Protein AF-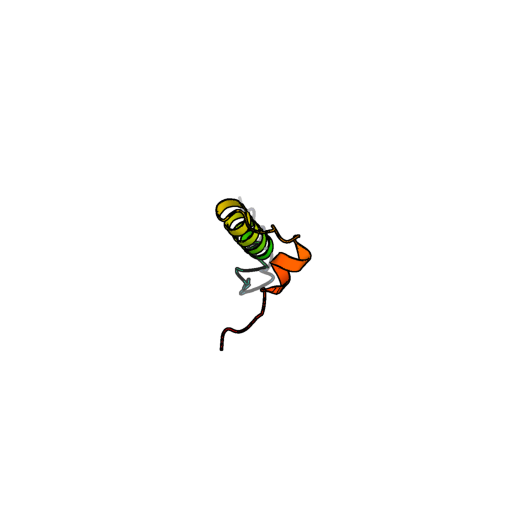A0A9E3INP7-F1 (afdb_monomer_lite)

Secondary structure (DSSP, 8-state):
------PPPS-S-----TBTTTB-HHHHHHHHHHHHHHHTTPPPPPHHHHHTTTT----

pLDDT: mean 87.4, std 13.23, range [50.16, 98.56]

Radius of gyration: 21.15 Å; chains: 1; bounding box: 33×25×68 Å

Sequence (59 aa):
MTDSTDRPRRFDLVVFDWDGTLFDSTALIVHSIQAACRDLGLPVPDDERASWVIGLSLR

Structure (mmCIF, N/CA/C/O backbone):
data_AF-A0A9E3INP7-F1
#
_entry.id   AF-A0A9E3INP7-F1
#
loop_
_atom_site.group_PDB
_atom_site.id
_atom_site.type_symbol
_atom_site.label_atom_id
_atom_site.label_alt_id
_atom_site.label_comp_id
_atom_site.label_asym_id
_atom_site.label_entity_id
_atom_site.label_seq_id
_atom_site.pdbx_PDB_ins_code
_atom_site.Cartn_x
_atom_site.Cartn_y
_atom_site.Cartn_z
_atom_site.occupancy
_atom_site.B_iso_or_equiv
_atom_site.auth_seq_id
_atom_site.auth_comp_id
_atom_site.auth_asym_id
_atom_site.auth_atom_id
_atom_site.pdbx_PDB_model_num
ATOM 1 N N . MET A 1 1 ? 6.387 9.770 -52.063 1.00 52.84 1 MET A N 1
ATOM 2 C CA . MET A 1 1 ? 6.215 8.546 -51.259 1.00 52.84 1 MET A CA 1
ATOM 3 C C . MET A 1 1 ? 7.570 8.187 -50.689 1.00 52.84 1 MET A C 1
ATOM 5 O O . MET A 1 1 ? 8.420 7.849 -51.495 1.00 52.84 1 MET A O 1
ATOM 9 N N . THR A 1 2 ? 7.742 8.385 -49.377 1.00 50.94 2 THR A N 1
ATOM 10 C CA . THR A 1 2 ? 8.599 7.669 -48.402 1.00 50.94 2 THR A CA 1
ATOM 11 C C . THR A 1 2 ? 8.822 8.624 -47.230 1.00 50.94 2 THR A C 1
ATOM 13 O O . THR A 1 2 ? 9.727 9.454 -47.261 1.00 50.94 2 THR A O 1
ATOM 16 N N . ASP A 1 3 ? 7.931 8.552 -46.244 1.00 54.34 3 ASP A N 1
ATOM 17 C CA . ASP A 1 3 ? 8.186 9.079 -44.907 1.00 54.34 3 ASP A CA 1
ATOM 18 C C . ASP A 1 3 ? 8.849 7.947 -44.119 1.00 54.34 3 ASP A C 1
ATOM 20 O O . ASP A 1 3 ? 8.289 6.856 -44.005 1.00 54.34 3 ASP A O 1
ATOM 24 N N . SER A 1 4 ? 10.082 8.158 -43.676 1.00 64.75 4 SER A N 1
ATOM 25 C CA . SER A 1 4 ? 10.846 7.171 -42.915 1.00 64.75 4 SER A CA 1
ATOM 26 C C . SER A 1 4 ? 11.489 7.866 -41.728 1.00 64.75 4 SER A C 1
ATOM 28 O O . SER A 1 4 ? 12.669 8.213 -41.738 1.00 64.75 4 SER A O 1
ATOM 30 N N . THR A 1 5 ? 10.683 8.086 -40.694 1.00 63.41 5 THR A N 1
ATOM 31 C CA . THR A 1 5 ? 11.146 8.433 -39.352 1.00 63.41 5 THR A CA 1
ATOM 32 C C . THR A 1 5 ? 11.616 7.166 -38.633 1.00 63.41 5 THR A C 1
ATOM 34 O O . THR A 1 5 ? 10.931 6.663 -37.744 1.00 63.41 5 THR A O 1
ATOM 37 N N . ASP A 1 6 ? 12.769 6.621 -39.022 1.00 68.50 6 ASP A N 1
ATOM 38 C CA . ASP A 1 6 ? 13.410 5.543 -38.263 1.00 68.50 6 ASP A CA 1
ATOM 39 C C . ASP A 1 6 ? 14.296 6.163 -37.176 1.00 68.50 6 ASP A C 1
ATOM 41 O O . ASP A 1 6 ? 15.427 6.590 -37.415 1.00 68.50 6 ASP A O 1
ATOM 45 N N . ARG A 1 7 ? 13.736 6.321 -35.972 1.00 77.31 7 ARG A N 1
ATOM 46 C CA . ARG A 1 7 ? 14.519 6.703 -34.793 1.00 77.31 7 ARG A CA 1
ATOM 47 C C . ARG A 1 7 ? 15.090 5.424 -34.179 1.00 77.31 7 ARG A C 1
ATOM 49 O O . ARG A 1 7 ? 14.301 4.534 -33.860 1.00 77.31 7 ARG A O 1
ATOM 56 N N . PRO A 1 8 ? 16.408 5.341 -33.924 1.00 79.31 8 PRO A N 1
ATOM 57 C CA . PRO A 1 8 ? 16.988 4.153 -33.311 1.00 79.31 8 PRO A CA 1
ATOM 58 C C . PRO A 1 8 ? 16.328 3.886 -31.953 1.00 79.31 8 PRO A C 1
ATOM 60 O O . PRO A 1 8 ? 16.194 4.793 -31.122 1.00 79.31 8 PRO A O 1
ATOM 63 N N . ARG A 1 9 ? 15.887 2.639 -31.734 1.00 81.56 9 ARG A N 1
ATOM 64 C CA . ARG A 1 9 ? 15.297 2.215 -30.457 1.00 81.56 9 ARG A CA 1
ATOM 65 C C . ARG A 1 9 ? 16.345 2.367 -29.356 1.00 81.56 9 ARG A C 1
ATOM 67 O O . ARG A 1 9 ? 17.421 1.788 -29.438 1.00 81.56 9 ARG A O 1
ATOM 74 N N . ARG A 1 10 ? 16.030 3.167 -28.332 1.00 88.81 10 ARG A N 1
ATOM 75 C CA . ARG A 1 10 ? 16.961 3.494 -27.237 1.00 88.81 10 ARG A CA 1
ATOM 76 C C . ARG A 1 10 ? 17.240 2.306 -26.307 1.00 88.81 10 ARG A C 1
ATOM 78 O O . ARG A 1 10 ? 18.295 2.279 -25.685 1.00 88.81 10 ARG A O 1
ATOM 85 N N . PHE A 1 11 ? 16.305 1.362 -26.205 1.00 92.38 11 PHE A N 1
ATOM 86 C CA . PHE A 1 11 ? 16.401 0.185 -25.341 1.00 92.38 11 PHE A CA 1
ATOM 87 C C . PHE A 1 11 ? 15.776 -1.034 -26.025 1.00 92.38 11 PHE A C 1
ATOM 89 O O . PHE A 1 11 ? 14.745 -0.900 -26.688 1.00 92.38 11 PHE A O 1
ATOM 96 N N . ASP A 1 12 ? 16.372 -2.209 -25.814 1.00 93.31 12 ASP A N 1
ATOM 97 C CA . ASP A 1 12 ? 15.870 -3.489 -26.333 1.00 93.31 12 ASP A CA 1
ATOM 98 C C . ASP A 1 12 ? 14.853 -4.161 -25.391 1.00 93.31 12 ASP A C 1
ATOM 100 O O . ASP A 1 12 ? 13.998 -4.919 -25.848 1.00 93.31 12 ASP A O 1
ATOM 104 N N . LEU A 1 13 ? 14.908 -3.859 -24.086 1.00 92.81 13 LEU A N 1
ATOM 105 C CA . LEU A 1 13 ? 13.970 -4.333 -23.065 1.00 92.81 13 LEU A CA 1
ATOM 106 C C . LEU A 1 13 ? 13.873 -3.320 -21.920 1.00 92.81 13 LEU A C 1
ATOM 108 O O . LEU A 1 13 ? 14.882 -2.777 -21.471 1.00 92.81 13 LEU A O 1
ATOM 112 N N . VAL A 1 14 ? 12.656 -3.112 -21.422 1.00 93.56 14 VAL A N 1
ATOM 113 C CA . VAL A 1 14 ? 12.390 -2.378 -20.183 1.00 93.56 14 VAL A CA 1
ATOM 114 C C . VAL A 1 14 ? 11.529 -3.265 -19.296 1.00 93.56 14 VAL A C 1
ATOM 116 O O . VAL A 1 14 ? 10.531 -3.816 -19.758 1.00 93.56 14 VAL A O 1
ATOM 119 N N . VAL A 1 15 ? 11.929 -3.410 -18.036 1.00 94.19 15 VAL A N 1
ATOM 120 C CA . VAL A 1 15 ? 11.179 -4.151 -17.022 1.00 94.19 15 VAL A CA 1
ATOM 121 C C . VAL A 1 15 ? 10.726 -3.160 -15.967 1.00 94.19 15 VAL A C 1
ATOM 123 O O . VAL A 1 15 ? 11.521 -2.345 -15.499 1.00 94.19 15 VAL A O 1
ATOM 126 N N . PHE A 1 16 ? 9.455 -3.249 -15.607 1.00 95.31 16 PHE A N 1
ATOM 127 C CA . PHE A 1 16 ? 8.873 -2.486 -14.519 1.00 95.31 16 PHE A CA 1
ATOM 128 C C . PHE A 1 16 ? 8.438 -3.455 -13.437 1.00 95.31 16 PHE A C 1
ATOM 130 O O . PHE A 1 16 ? 7.859 -4.501 -13.742 1.00 95.31 16 PHE A O 1
ATOM 137 N N . ASP A 1 17 ? 8.706 -3.088 -12.189 1.00 92.50 17 ASP A N 1
ATOM 138 C CA . ASP A 1 17 ? 7.979 -3.699 -11.090 1.00 92.50 17 ASP A CA 1
ATOM 139 C C . ASP A 1 17 ? 6.495 -3.338 -11.227 1.00 92.50 17 ASP A C 1
ATOM 141 O O . ASP A 1 17 ? 6.129 -2.287 -11.761 1.00 92.50 17 ASP A O 1
ATOM 145 N N . TRP A 1 18 ? 5.622 -4.233 -10.796 1.00 90.12 18 TRP A N 1
ATOM 146 C CA . TRP A 1 18 ? 4.201 -3.938 -10.773 1.00 90.12 18 TRP A CA 1
ATOM 147 C C . TRP A 1 18 ? 3.889 -2.999 -9.610 1.00 90.12 18 TRP A C 1
ATOM 149 O O . TRP A 1 18 ? 3.307 -1.929 -9.799 1.00 90.12 18 TRP A O 1
ATOM 159 N N . ASP A 1 19 ? 4.325 -3.391 -8.418 1.00 86.88 19 ASP A N 1
ATOM 160 C CA . ASP A 1 19 ? 4.039 -2.689 -7.180 1.00 86.88 19 ASP A CA 1
ATOM 161 C C . ASP A 1 19 ? 4.998 -1.508 -6.975 1.00 86.88 19 ASP A C 1
ATOM 163 O O . ASP A 1 19 ? 6.193 -1.596 -7.246 1.00 86.88 19 ASP A O 1
ATOM 167 N N . GLY A 1 20 ? 4.472 -0.355 -6.577 1.00 83.12 20 GLY A N 1
ATOM 168 C CA . GLY A 1 20 ? 5.229 0.872 -6.335 1.00 83.12 20 GLY A CA 1
ATOM 169 C C . GLY A 1 20 ? 5.814 1.536 -7.588 1.00 83.12 20 GLY A C 1
ATOM 170 O O . GLY A 1 20 ? 6.249 2.683 -7.510 1.00 83.12 20 GLY A O 1
ATOM 171 N N . THR A 1 21 ? 5.811 0.859 -8.743 1.00 91.75 21 THR A N 1
ATOM 172 C CA . THR A 1 21 ? 6.285 1.407 -10.026 1.00 91.75 21 THR A CA 1
ATOM 173 C C . THR A 1 21 ? 5.139 1.646 -11.005 1.00 91.75 21 THR A C 1
ATOM 175 O O . THR A 1 21 ? 4.989 2.762 -11.498 1.00 91.75 21 THR A O 1
ATOM 178 N N . LEU A 1 22 ? 4.320 0.630 -11.298 1.00 94.50 22 LEU A N 1
ATOM 179 C CA . LEU A 1 22 ? 3.149 0.791 -12.172 1.00 94.50 22 LEU A CA 1
ATOM 180 C C . LEU A 1 22 ? 1.856 1.024 -11.389 1.00 94.50 22 LEU A C 1
ATOM 182 O O . LEU A 1 22 ? 0.911 1.601 -11.927 1.00 94.50 22 LEU A O 1
ATOM 186 N N . PHE A 1 23 ? 1.812 0.578 -10.136 1.00 92.31 23 PHE A N 1
ATOM 187 C CA . PHE A 1 23 ? 0.632 0.646 -9.294 1.00 92.31 23 PHE A CA 1
ATOM 188 C C . PHE A 1 23 ? 0.975 1.098 -7.876 1.00 92.31 23 PHE A C 1
ATOM 190 O O . PHE A 1 23 ? 1.923 0.605 -7.270 1.00 92.31 23 PHE A O 1
ATOM 197 N N . ASP A 1 24 ? 0.164 1.997 -7.321 1.00 91.38 24 ASP A N 1
ATOM 198 C CA . ASP A 1 24 ? 0.269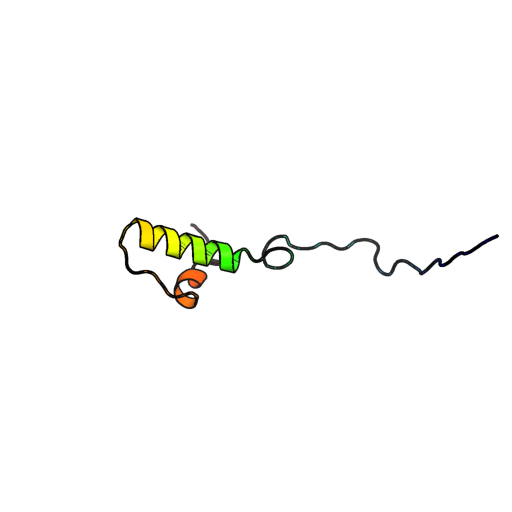 2.397 -5.918 1.00 91.38 24 ASP A CA 1
ATOM 199 C C . ASP A 1 24 ? -0.473 1.394 -5.025 1.00 91.38 24 ASP A C 1
ATOM 201 O O . ASP A 1 24 ? -1.613 1.612 -4.601 1.00 91.38 24 ASP A O 1
ATOM 205 N N . SER A 1 25 ? 0.162 0.251 -4.759 1.00 90.75 25 SER A N 1
ATOM 206 C CA . SER A 1 25 ? -0.410 -0.710 -3.815 1.00 90.75 25 SER A CA 1
ATOM 207 C C . SER A 1 25 ? -0.274 -0.248 -2.364 1.00 90.75 25 SER A C 1
ATOM 209 O O . SER A 1 25 ? -1.063 -0.677 -1.524 1.00 90.75 25 SER A O 1
ATOM 211 N N . THR A 1 26 ? 0.662 0.661 -2.067 1.00 91.50 26 THR A N 1
ATOM 212 C CA . THR A 1 26 ? 0.856 1.211 -0.720 1.00 91.50 26 THR A CA 1
ATOM 213 C C . THR A 1 26 ? -0.425 1.879 -0.238 1.00 91.50 26 THR A C 1
ATOM 215 O O . THR A 1 26 ? -0.949 1.524 0.822 1.00 91.50 26 THR A O 1
ATOM 218 N N . ALA A 1 27 ? -0.984 2.780 -1.048 1.00 92.62 27 ALA A N 1
ATOM 219 C CA . ALA A 1 27 ? -2.252 3.429 -0.738 1.00 92.62 27 ALA A CA 1
ATOM 220 C C . ALA A 1 27 ? -3.402 2.415 -0.634 1.00 92.62 27 ALA A C 1
ATOM 222 O O . ALA A 1 27 ? -4.239 2.507 0.267 1.00 92.62 27 ALA A O 1
ATOM 223 N N . LEU A 1 28 ? -3.429 1.403 -1.511 1.00 94.19 28 LEU A N 1
ATOM 224 C CA . LEU A 1 28 ? -4.457 0.362 -1.472 1.00 94.19 28 LEU A CA 1
ATOM 225 C C . LEU A 1 28 ? -4.412 -0.447 -0.164 1.00 94.19 28 LEU A C 1
ATOM 227 O O . LEU A 1 28 ? -5.460 -0.703 0.436 1.00 94.19 28 LEU A O 1
ATOM 231 N N . ILE A 1 29 ? -3.220 -0.834 0.295 1.00 93.56 29 ILE A N 1
ATOM 232 C CA . ILE A 1 29 ? -3.014 -1.569 1.550 1.00 93.56 29 ILE A CA 1
ATOM 233 C C . ILE A 1 29 ? -3.466 -0.712 2.735 1.00 93.56 29 ILE A C 1
ATOM 235 O O . ILE A 1 29 ? -4.260 -1.180 3.554 1.00 93.56 29 ILE A O 1
ATOM 239 N N . VAL A 1 30 ? -3.034 0.553 2.789 1.00 96.19 30 VAL A N 1
ATOM 240 C CA . VAL A 1 30 ? -3.435 1.512 3.832 1.00 96.19 30 VAL A CA 1
ATOM 241 C C . VAL A 1 30 ? -4.955 1.625 3.911 1.00 96.19 30 VAL A C 1
ATOM 243 O O . VAL A 1 30 ? -5.543 1.425 4.977 1.00 96.19 30 VAL A O 1
ATOM 246 N N . HIS A 1 31 ? -5.615 1.865 2.778 1.00 97.12 31 HIS A N 1
ATOM 247 C CA . HIS A 1 31 ? -7.067 1.997 2.739 1.00 97.12 31 HIS A CA 1
ATOM 248 C C . HIS A 1 31 ? -7.790 0.715 3.141 1.00 97.12 31 HIS A C 1
ATOM 250 O O . HIS A 1 31 ? -8.810 0.789 3.829 1.00 97.12 31 HIS A O 1
ATOM 256 N N . SER A 1 32 ? -7.261 -0.446 2.757 1.00 97.31 32 SER A N 1
ATOM 257 C CA . SER A 1 32 ? -7.832 -1.745 3.117 1.00 97.31 32 SER A CA 1
ATOM 258 C C . SER A 1 32 ? -7.758 -1.992 4.627 1.00 97.31 32 SER A C 1
ATOM 260 O O . SER A 1 32 ? -8.752 -2.395 5.230 1.00 97.31 32 SER A O 1
ATOM 262 N N . ILE A 1 33 ? -6.622 -1.676 5.261 1.00 97.12 33 ILE A N 1
ATOM 263 C CA . ILE A 1 33 ? -6.448 -1.769 6.721 1.00 97.12 33 ILE A CA 1
ATOM 264 C C . ILE A 1 33 ? -7.427 -0.834 7.430 1.00 97.12 33 ILE A C 1
ATOM 266 O O . ILE A 1 33 ? -8.164 -1.251 8.323 1.00 97.12 33 ILE A O 1
ATOM 270 N N . GLN A 1 34 ? -7.480 0.427 7.004 1.00 98.25 34 GLN A N 1
ATOM 271 C CA . GLN A 1 34 ? -8.379 1.412 7.593 1.00 98.25 34 GLN A CA 1
ATOM 272 C C . GLN A 1 34 ? -9.854 1.024 7.424 1.00 98.25 34 GLN A C 1
ATOM 274 O O . GLN A 1 34 ? -10.648 1.239 8.340 1.00 98.25 34 GLN A O 1
ATOM 279 N N . ALA A 1 35 ? -10.233 0.461 6.271 1.00 98.50 35 ALA A N 1
ATOM 280 C CA . ALA A 1 35 ? -11.587 -0.023 6.016 1.00 98.50 35 ALA A CA 1
ATOM 281 C C . ALA A 1 35 ? -11.954 -1.166 6.965 1.00 98.50 35 ALA A C 1
ATOM 283 O O . ALA A 1 35 ? -12.972 -1.075 7.643 1.00 98.50 35 ALA A O 1
ATOM 284 N N . ALA A 1 36 ? -11.078 -2.161 7.116 1.00 98.25 36 ALA A N 1
ATOM 285 C CA . ALA A 1 36 ? -11.295 -3.254 8.057 1.00 98.25 36 ALA A CA 1
ATOM 286 C C . ALA A 1 36 ? -11.430 -2.758 9.510 1.00 98.25 36 ALA A C 1
ATOM 288 O O . ALA A 1 36 ? -12.310 -3.213 10.240 1.00 98.25 36 ALA A O 1
ATOM 289 N N . CYS A 1 37 ? -10.610 -1.787 9.935 1.00 98.31 37 CYS A N 1
ATOM 290 C CA . CYS A 1 37 ? -10.749 -1.177 11.260 1.00 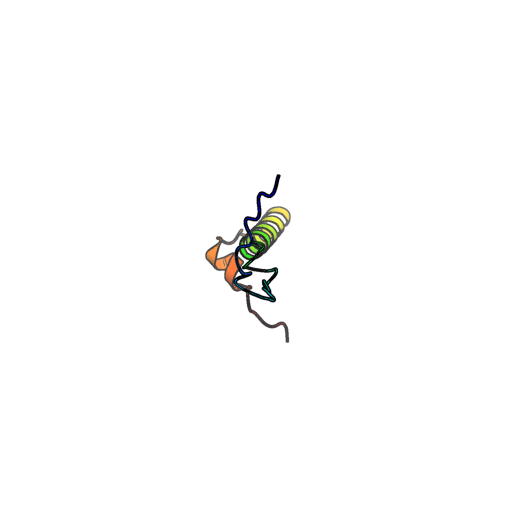98.31 37 CYS A CA 1
ATOM 291 C C . CYS A 1 37 ? -12.113 -0.496 11.439 1.00 98.31 37 CYS A C 1
ATOM 293 O O . CYS A 1 37 ? -12.740 -0.679 12.482 1.00 98.31 37 CYS A O 1
ATOM 295 N N . ARG A 1 38 ? -12.594 0.245 10.428 1.00 98.44 38 ARG A N 1
ATOM 296 C CA . ARG A 1 38 ? -13.925 0.877 10.458 1.00 98.44 38 ARG A CA 1
ATOM 297 C C . ARG A 1 38 ? -15.039 -0.157 10.578 1.00 98.44 38 ARG A C 1
ATOM 299 O O . ARG A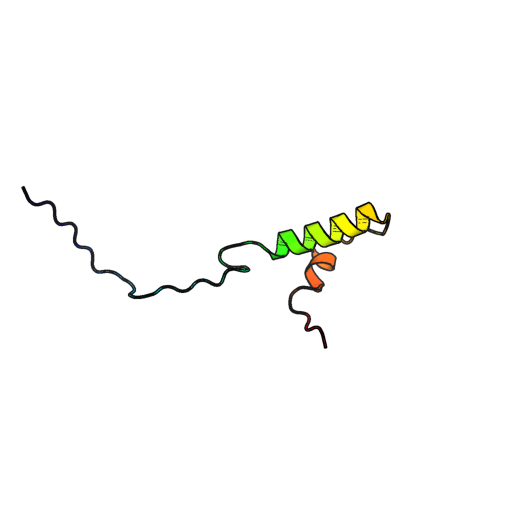 1 38 ? -15.901 0.001 11.438 1.00 98.44 38 ARG A O 1
ATOM 306 N N . ASP A 1 39 ? -14.989 -1.212 9.772 1.00 98.56 39 ASP A N 1
ATOM 307 C CA . ASP A 1 39 ? -16.019 -2.257 9.739 1.00 98.56 39 ASP A CA 1
ATOM 308 C C . ASP A 1 39 ? -16.130 -3.001 11.078 1.00 98.56 39 ASP A C 1
ATOM 310 O O . ASP A 1 39 ? -17.220 -3.391 11.496 1.00 98.56 39 ASP A O 1
ATOM 314 N N . LEU A 1 40 ? -15.008 -3.153 11.785 1.00 98.31 40 LEU A N 1
ATOM 315 C CA . LEU A 1 40 ? -14.939 -3.802 13.095 1.00 98.31 40 LEU A CA 1
ATOM 316 C C . LEU A 1 40 ? -15.157 -2.840 14.276 1.00 98.31 40 LEU A C 1
ATOM 318 O O . LEU A 1 40 ? -15.131 -3.277 15.427 1.00 98.31 40 LEU A O 1
ATOM 322 N N . GLY A 1 41 ? -15.344 -1.538 14.025 1.00 98.06 41 GLY A N 1
ATOM 323 C CA . GLY A 1 41 ? -15.460 -0.522 15.078 1.00 98.06 41 GLY A CA 1
ATOM 324 C C . GLY A 1 41 ? -14.179 -0.332 15.901 1.00 98.06 41 GLY A C 1
ATOM 325 O O . GLY A 1 41 ? -14.237 0.088 17.057 1.00 98.06 41 GLY A O 1
ATOM 326 N N . LEU A 1 42 ? -13.022 -0.665 15.328 1.00 97.94 42 LEU A N 1
ATOM 327 C CA . LEU A 1 42 ? -11.710 -0.511 15.951 1.00 97.94 42 LEU A CA 1
ATOM 328 C C . LEU A 1 42 ? -11.138 0.894 15.695 1.00 97.94 42 LEU A C 1
ATOM 330 O O . LEU A 1 42 ? -11.545 1.566 14.743 1.00 97.94 42 LEU A O 1
ATOM 334 N N . PRO A 1 43 ? -10.153 1.348 16.498 1.00 98.06 43 PRO A N 1
ATOM 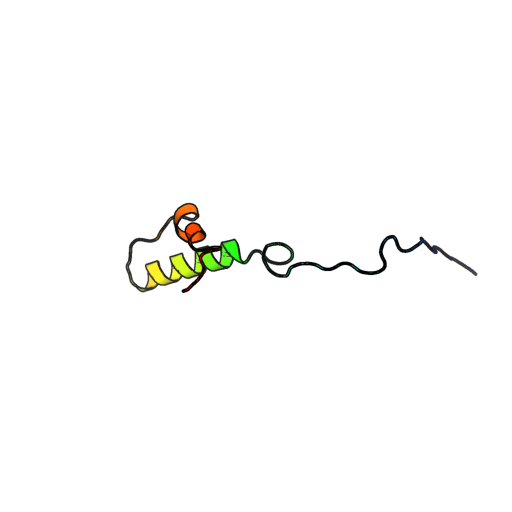335 C CA . PRO A 1 43 ? -9.411 2.565 16.192 1.00 98.06 43 PRO A CA 1
ATOM 336 C C . PRO A 1 43 ? -8.801 2.495 14.789 1.00 98.06 43 PRO A C 1
ATOM 338 O O . PRO A 1 43 ? -8.067 1.560 14.470 1.00 98.06 43 PRO A O 1
ATOM 341 N N . VAL A 1 44 ? -9.107 3.488 13.956 1.00 98.19 44 VAL A N 1
ATOM 342 C CA . VAL A 1 44 ? -8.586 3.576 12.589 1.00 98.19 44 VAL A CA 1
ATOM 343 C C . VAL A 1 44 ? -7.195 4.218 12.637 1.00 98.19 44 VAL A C 1
ATOM 345 O O . VAL A 1 44 ? -7.087 5.349 13.118 1.00 98.19 44 VAL A O 1
ATOM 348 N N . PRO A 1 45 ? -6.131 3.532 12.182 1.00 97.31 45 PRO A N 1
ATOM 349 C CA . PRO A 1 45 ? -4.797 4.119 12.121 1.00 97.31 45 PRO A CA 1
ATOM 350 C C . PRO A 1 45 ? -4.716 5.209 11.044 1.00 97.31 45 PRO A C 1
ATOM 352 O O . PRO A 1 45 ? -5.395 5.138 10.017 1.00 97.31 45 PRO A O 1
ATOM 355 N N . ASP A 1 46 ? -3.853 6.198 11.270 1.00 96.81 46 ASP A N 1
ATOM 356 C CA . ASP A 1 46 ? -3.438 7.135 10.224 1.00 96.81 46 ASP A CA 1
ATOM 357 C C . ASP A 1 46 ? -2.593 6.428 9.149 1.00 96.81 46 ASP A C 1
ATOM 359 O O . ASP A 1 46 ? -2.195 5.269 9.300 1.00 96.81 46 ASP A O 1
ATOM 363 N N . ASP A 1 47 ? -2.349 7.116 8.036 1.00 94.69 47 ASP A N 1
ATOM 364 C CA . ASP A 1 47 ? -1.669 6.539 6.873 1.00 94.69 47 ASP A CA 1
ATOM 365 C C . ASP A 1 47 ? -0.240 6.078 7.204 1.00 94.69 47 ASP A C 1
ATOM 367 O O . ASP A 1 47 ? 0.216 5.039 6.719 1.00 94.69 47 ASP A O 1
ATOM 371 N N . GLU A 1 48 ? 0.461 6.805 8.079 1.00 93.19 48 GLU A N 1
ATOM 372 C CA . GLU A 1 48 ? 1.814 6.450 8.517 1.00 93.19 48 GLU A CA 1
ATOM 373 C C . GLU A 1 48 ? 1.799 5.128 9.293 1.00 93.19 48 GLU A C 1
ATOM 375 O O . GLU A 1 48 ? 2.533 4.196 8.969 1.00 93.19 48 GLU A O 1
ATOM 380 N N . ARG A 1 49 ? 0.905 4.988 10.275 1.00 92.38 49 ARG A N 1
ATOM 381 C CA . ARG A 1 49 ? 0.771 3.747 11.048 1.00 92.38 49 ARG A CA 1
ATOM 382 C C . ARG A 1 49 ? 0.241 2.588 10.214 1.00 92.38 49 ARG A C 1
ATOM 384 O O . ARG A 1 49 ? 0.640 1.451 10.446 1.00 92.38 49 ARG A O 1
ATOM 391 N N . ALA A 1 50 ? -0.656 2.847 9.267 1.00 93.06 50 ALA A N 1
ATOM 392 C CA . ALA A 1 50 ? -1.210 1.812 8.400 1.00 93.06 50 ALA A CA 1
ATOM 393 C C . ALA A 1 50 ? -0.175 1.288 7.388 1.00 93.06 50 ALA A C 1
ATOM 395 O O . ALA A 1 50 ? -0.186 0.103 7.062 1.00 93.06 50 ALA A O 1
ATOM 396 N N . SER A 1 51 ? 0.741 2.139 6.920 1.00 91.06 51 SER A N 1
ATOM 397 C CA . SER A 1 51 ? 1.779 1.767 5.946 1.00 91.06 51 SER A CA 1
ATOM 398 C C . SER A 1 51 ? 2.975 1.031 6.559 1.00 91.06 51 SER A C 1
ATOM 400 O O . SER A 1 51 ? 3.705 0.360 5.834 1.00 91.06 51 SER A O 1
ATOM 402 N N . TRP A 1 52 ? 3.146 1.055 7.885 1.00 89.44 52 TRP A N 1
ATOM 403 C CA . TRP A 1 52 ? 4.233 0.358 8.594 1.00 89.44 52 TRP A CA 1
ATOM 404 C C . TRP A 1 52 ? 4.296 -1.159 8.354 1.00 89.44 52 TRP A C 1
ATOM 406 O O . TRP A 1 52 ? 5.321 -1.780 8.630 1.00 89.44 52 TRP A O 1
ATOM 416 N N . VAL A 1 53 ? 3.217 -1.773 7.857 1.00 85.06 53 VAL A N 1
ATOM 417 C CA . VAL A 1 53 ? 3.204 -3.207 7.530 1.00 85.06 53 VAL A CA 1
ATOM 418 C C . VAL A 1 53 ? 3.941 -3.538 6.229 1.00 85.06 53 VAL A C 1
ATOM 420 O O . VAL A 1 53 ? 4.263 -4.701 5.979 1.00 85.06 53 VAL A O 1
ATOM 423 N N . ILE A 1 54 ? 4.207 -2.535 5.392 1.00 85.88 54 ILE A N 1
ATOM 424 C CA . ILE A 1 54 ? 4.843 -2.712 4.089 1.00 85.88 54 ILE A CA 1
ATOM 425 C C . ILE A 1 54 ? 6.314 -3.081 4.295 1.00 85.88 54 ILE A C 1
ATOM 427 O O . ILE A 1 54 ? 7.060 -2.394 4.987 1.00 85.88 54 ILE A O 1
ATOM 431 N N . GLY A 1 55 ? 6.733 -4.197 3.694 1.00 80.12 55 GLY A N 1
ATOM 432 C CA . GLY A 1 55 ? 8.089 -4.733 3.837 1.00 80.12 55 GLY A CA 1
ATOM 433 C C . GLY A 1 55 ? 8.311 -5.628 5.065 1.00 80.12 55 GLY A C 1
ATOM 434 O O . GLY A 1 55 ? 9.417 -6.141 5.240 1.00 80.12 55 GLY A O 1
ATOM 435 N N . LEU A 1 56 ? 7.287 -5.881 5.893 1.00 80.50 56 LEU A N 1
ATOM 436 C CA . LEU A 1 56 ? 7.378 -6.882 6.960 1.00 80.50 56 LEU A CA 1
ATOM 437 C C . LEU A 1 56 ? 7.334 -8.302 6.381 1.00 80.50 56 LEU A 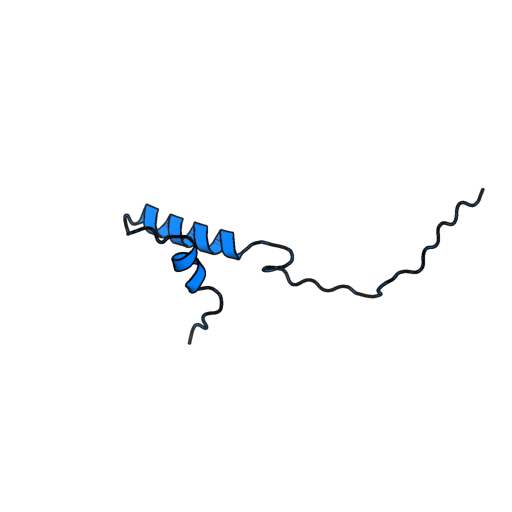C 1
ATOM 439 O O . LEU A 1 56 ? 6.460 -8.655 5.594 1.00 80.50 56 LEU A O 1
ATOM 443 N N . SER A 1 57 ? 8.275 -9.145 6.804 1.00 67.94 57 SER A N 1
ATOM 444 C CA . SER A 1 57 ? 8.277 -10.571 6.465 1.00 67.94 57 SER A CA 1
ATOM 445 C C . SER A 1 57 ? 7.416 -11.349 7.461 1.00 67.94 57 SER A C 1
ATOM 447 O O . SER A 1 57 ? 7.658 -11.280 8.666 1.00 67.94 57 SER A O 1
ATOM 449 N N . LEU A 1 58 ? 6.451 -12.126 6.969 1.00 62.16 58 LEU A N 1
ATOM 450 C CA . LEU A 1 58 ? 5.757 -13.132 7.775 1.00 62.16 58 LEU A CA 1
ATOM 451 C C . LEU A 1 58 ? 6.712 -14.322 7.955 1.00 62.16 58 LEU A C 1
ATOM 453 O O . LEU A 1 58 ? 7.069 -14.973 6.974 1.00 62.16 58 LEU A O 1
ATOM 457 N N . ARG A 1 59 ? 7.186 -14.549 9.182 1.00 50.16 59 ARG A N 1
ATOM 458 C CA . ARG A 1 59 ? 7.924 -15.764 9.557 1.00 50.16 59 ARG A CA 1
ATOM 459 C C . ARG A 1 59 ? 6.982 -16.812 10.117 1.00 50.16 59 ARG A C 1
ATOM 461 O O . ARG A 1 59 ? 6.033 -16.408 10.823 1.00 50.16 59 ARG A O 1
#

Foldseek 3Di:
DDDDPDDPDPDPDDDFDVDPTVDPVLVVQLVVQQVVCVVVVHDRDDSVVSSVCPPDDDD